Protein AF-A0A915ZZE5-F1 (afdb_monomer_lite)

Organism: NCBI:txid588596

Foldseek 3Di:
DDDDDDDDDDDDDWDDDPAFWFQVKWKAFQCPPHQWDDPDPQDIHGHGDTHGGGPRVVRVCCVDPNVVGIDMDGDRHTPGHDPRPD

Structure (mmCIF, N/CA/C/O backbone):
data_AF-A0A915ZZE5-F1
#
_entry.id   AF-A0A915ZZE5-F1
#
loop_
_atom_site.group_PDB
_atom_site.id
_atom_site.type_symbol
_atom_site.label_atom_id
_atom_site.label_alt_id
_atom_site.label_comp_id
_atom_site.label_asym_id
_atom_site.label_entity_id
_atom_site.label_seq_id
_atom_site.pdbx_PDB_ins_code
_atom_site.Cartn_x
_atom_site.Cartn_y
_atom_site.Cartn_z
_atom_site.occupancy
_atom_site.B_iso_or_equiv
_atom_site.auth_seq_id
_atom_site.auth_comp_id
_atom_site.auth_asym_id
_atom_site.auth_atom_id
_atom_site.pdbx_PDB_model_num
ATOM 1 N N . MET A 1 1 ? -12.889 -23.114 -25.567 1.00 75.50 1 MET A N 1
ATOM 2 C CA . MET A 1 1 ? -13.923 -22.506 -24.703 1.00 75.50 1 MET A CA 1
ATOM 3 C C . MET A 1 1 ? -13.385 -21.146 -24.280 1.00 75.50 1 MET A C 1
ATOM 5 O O . MET A 1 1 ? -12.176 -21.059 -24.108 1.00 75.50 1 MET A O 1
ATOM 9 N N . ILE A 1 2 ? -14.209 -20.096 -24.252 1.00 93.38 2 ILE A N 1
ATOM 10 C CA . ILE A 1 2 ? -13.789 -18.741 -23.853 1.00 93.38 2 ILE A CA 1
ATOM 11 C C . ILE A 1 2 ? -14.481 -18.431 -22.532 1.00 93.38 2 ILE A C 1
ATOM 13 O O . ILE A 1 2 ? -15.708 -18.511 -22.468 1.00 93.38 2 ILE A O 1
ATOM 17 N N . ASP A 1 3 ? -13.694 -18.077 -21.521 1.00 96.50 3 ASP A N 1
ATOM 18 C CA . ASP A 1 3 ? -14.189 -17.723 -20.195 1.00 96.50 3 ASP A CA 1
ATOM 19 C C . ASP A 1 3 ? -14.346 -16.202 -20.066 1.00 96.50 3 ASP A C 1
ATOM 21 O O . ASP A 1 3 ? -13.542 -15.427 -20.590 1.00 96.50 3 ASP A O 1
ATOM 25 N N . PHE A 1 4 ? -15.389 -15.774 -19.356 1.00 97.75 4 PHE A N 1
ATOM 26 C CA . PHE A 1 4 ? -15.676 -14.369 -19.067 1.00 97.75 4 PHE A CA 1
ATOM 27 C C . PHE A 1 4 ? -15.646 -14.138 -17.555 1.00 97.75 4 PHE A C 1
ATOM 29 O O . PHE A 1 4 ? -16.120 -14.974 -16.787 1.00 97.75 4 PHE A O 1
ATOM 36 N N . TYR A 1 5 ? -15.135 -12.978 -17.132 1.00 97.00 5 TYR A N 1
ATOM 37 C CA . TYR A 1 5 ? -15.000 -12.614 -15.720 1.00 97.00 5 TYR A CA 1
ATOM 38 C C . TYR A 1 5 ? -15.559 -11.216 -15.456 1.00 97.00 5 TYR A C 1
ATOM 40 O O . TYR A 1 5 ? -15.440 -10.319 -16.289 1.00 97.00 5 TYR A O 1
ATOM 48 N N . SER A 1 6 ? -16.114 -11.020 -14.260 1.00 97.81 6 SER A N 1
ATOM 49 C CA . SER A 1 6 ? -16.428 -9.700 -13.711 1.00 97.81 6 SER A CA 1
ATOM 50 C C . SER A 1 6 ? -15.377 -9.354 -12.660 1.00 97.81 6 SER A C 1
ATOM 52 O O . SER A 1 6 ? -15.347 -9.972 -11.599 1.00 97.81 6 SER A O 1
ATOM 54 N N . ILE A 1 7 ? -14.501 -8.394 -12.963 1.00 97.56 7 ILE A N 1
ATOM 55 C CA . ILE A 1 7 ? -13.365 -8.013 -12.113 1.00 97.56 7 ILE A CA 1
ATOM 56 C C . ILE A 1 7 ? -13.447 -6.519 -11.812 1.00 97.56 7 ILE A C 1
ATOM 58 O O . ILE A 1 7 ? -13.615 -5.700 -12.715 1.00 97.56 7 ILE A O 1
ATOM 62 N N . THR A 1 8 ? -13.285 -6.153 -10.544 1.00 98.00 8 THR A N 1
ATOM 63 C CA . THR A 1 8 ? -13.097 -4.760 -10.132 1.00 98.00 8 THR A CA 1
ATOM 64 C C . THR A 1 8 ? -11.607 -4.474 -10.006 1.00 98.00 8 THR A C 1
ATOM 66 O O . THR A 1 8 ? -10.914 -5.121 -9.228 1.00 98.00 8 THR A O 1
ATOM 69 N N . ILE A 1 9 ? -11.116 -3.492 -10.761 1.00 97.06 9 ILE A N 1
ATOM 70 C CA . ILE A 1 9 ? -9.707 -3.085 -10.751 1.00 97.06 9 ILE A CA 1
ATOM 71 C C . ILE A 1 9 ? -9.587 -1.700 -10.118 1.00 97.06 9 ILE A C 1
ATOM 73 O O . ILE A 1 9 ? -10.398 -0.811 -10.380 1.00 97.06 9 ILE A O 1
ATOM 77 N N . ARG A 1 10 ? -8.540 -1.505 -9.312 1.00 96.56 10 ARG A N 1
ATOM 78 C CA . ARG A 1 10 ? -8.135 -0.198 -8.791 1.00 96.56 10 ARG A CA 1
ATOM 79 C C . ARG A 1 10 ? -6.783 0.188 -9.388 1.00 96.56 10 ARG A C 1
ATOM 81 O O . ARG A 1 10 ? -5.803 -0.518 -9.197 1.00 96.56 10 ARG A O 1
ATOM 88 N N . THR A 1 11 ? -6.726 1.319 -10.085 1.00 96.31 11 THR A N 1
ATOM 89 C CA . THR A 1 11 ? -5.487 1.863 -10.662 1.00 96.31 11 THR A CA 1
ATOM 90 C C . THR A 1 11 ? -5.152 3.203 -10.023 1.00 96.31 11 THR A C 1
ATOM 92 O O . THR A 1 11 ? -6.009 4.088 -9.965 1.00 96.31 11 THR A O 1
ATOM 95 N N . PHE A 1 12 ? -3.910 3.378 -9.577 1.00 97.31 12 PHE A N 1
ATOM 96 C CA . PHE A 1 12 ? -3.444 4.613 -8.950 1.00 97.31 12 PHE A CA 1
ATOM 97 C C . PHE A 1 12 ? -2.507 5.383 -9.873 1.00 97.31 12 PHE A C 1
ATOM 99 O O . PHE A 1 12 ? -1.609 4.807 -10.480 1.00 97.31 12 PHE A O 1
ATOM 106 N N . LYS A 1 13 ? -2.685 6.704 -9.943 1.00 97.44 13 LYS A N 1
ATOM 107 C CA . LYS A 1 13 ? -1.777 7.603 -10.663 1.00 97.44 13 LYS A CA 1
ATOM 108 C C . LYS A 1 13 ? -0.698 8.124 -9.710 1.00 97.44 13 LYS A C 1
ATOM 110 O O . LYS A 1 13 ? -0.772 9.258 -9.247 1.00 97.44 13 LYS A O 1
ATOM 115 N N . VAL A 1 14 ? 0.279 7.277 -9.407 1.00 96.50 14 VAL A N 1
ATOM 116 C CA . VAL A 1 14 ? 1.464 7.585 -8.587 1.00 96.50 14 VAL A CA 1
ATOM 117 C C . VAL A 1 14 ? 2.691 6.936 -9.247 1.00 96.50 14 VAL A C 1
ATOM 119 O O . VAL A 1 14 ? 2.507 6.007 -10.033 1.00 96.50 14 VAL A O 1
ATOM 122 N N . PRO A 1 15 ? 3.925 7.421 -9.016 1.00 92.31 15 PRO A N 1
ATOM 123 C CA . PRO A 1 15 ? 5.116 6.792 -9.586 1.00 92.31 15 PRO A CA 1
ATOM 124 C C . PRO A 1 15 ? 5.325 5.422 -8.928 1.00 92.31 15 PRO A C 1
ATOM 126 O O . PRO A 1 15 ? 5.763 5.361 -7.781 1.00 92.31 15 PRO A O 1
ATOM 129 N N . LEU A 1 16 ? 4.936 4.362 -9.640 1.00 94.31 16 LEU A N 1
ATOM 130 C CA . LEU A 1 16 ? 5.080 2.964 -9.236 1.00 94.31 16 LEU A CA 1
ATOM 131 C C . LEU A 1 16 ? 6.213 2.308 -10.021 1.00 94.31 16 LEU A C 1
ATOM 133 O O . LEU A 1 16 ? 6.445 2.639 -11.186 1.00 94.31 16 LEU A O 1
ATOM 137 N N . GLU A 1 17 ? 6.871 1.356 -9.380 1.00 93.62 17 GLU A N 1
ATOM 138 C CA . GLU A 1 17 ? 7.830 0.452 -10.004 1.00 93.62 17 GLU A CA 1
ATOM 139 C C . GLU A 1 17 ? 7.102 -0.721 -10.674 1.00 93.62 17 GLU A C 1
ATOM 141 O O . GLU A 1 17 ? 5.937 -1.008 -10.377 1.00 93.62 17 GLU A O 1
ATOM 146 N N . ASP A 1 18 ? 7.781 -1.415 -11.587 1.00 93.50 18 ASP A N 1
ATOM 147 C CA . ASP A 1 18 ? 7.229 -2.566 -12.311 1.00 93.50 18 ASP A CA 1
ATOM 148 C C . ASP A 1 18 ? 7.073 -3.813 -11.422 1.00 93.50 18 ASP A C 1
ATOM 150 O O . ASP A 1 18 ? 6.321 -4.730 -11.762 1.00 93.50 18 ASP A O 1
ATOM 154 N N . ARG A 1 19 ? 7.763 -3.843 -10.275 1.00 93.75 19 ARG A N 1
ATOM 155 C CA . ARG A 1 19 ? 7.785 -4.956 -9.323 1.00 93.75 19 ARG A CA 1
ATOM 156 C C . ARG A 1 19 ? 7.511 -4.507 -7.895 1.00 93.75 19 ARG A C 1
ATOM 158 O O . ARG A 1 19 ? 7.554 -3.335 -7.542 1.00 93.75 19 ARG A O 1
ATOM 165 N N . SER A 1 20 ? 7.186 -5.492 -7.066 1.00 93.88 20 SER A N 1
ATOM 166 C CA . SER A 1 20 ? 6.977 -5.313 -5.635 1.00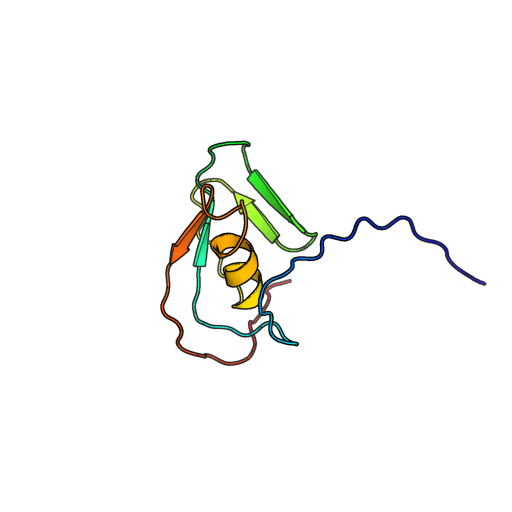 93.88 20 SER A CA 1
ATOM 167 C C . SER A 1 20 ? 8.328 -5.342 -4.918 1.00 93.88 20 SER A C 1
ATOM 169 O O . SER A 1 20 ? 8.791 -6.410 -4.526 1.00 93.88 20 SER A O 1
ATOM 171 N N . GLU A 1 21 ? 8.960 -4.182 -4.772 1.00 95.25 21 GLU A N 1
ATOM 172 C CA . GLU A 1 21 ? 10.261 -4.027 -4.108 1.00 95.25 21 GLU A CA 1
ATOM 173 C C . GLU A 1 21 ? 10.110 -3.768 -2.599 1.00 95.25 21 GLU A C 1
ATOM 175 O O . GLU A 1 21 ? 9.172 -3.105 -2.146 1.00 95.25 21 GLU A O 1
ATOM 180 N N . ASP A 1 22 ? 11.026 -4.325 -1.812 1.00 95.62 22 ASP A N 1
ATOM 181 C CA . ASP A 1 22 ? 11.102 -4.200 -0.361 1.00 95.62 22 ASP A CA 1
ATOM 182 C C . ASP A 1 22 ? 11.969 -3.005 0.024 1.00 95.62 22 ASP A C 1
ATOM 184 O O . ASP A 1 22 ? 13.164 -2.953 -0.283 1.00 95.62 22 ASP A O 1
ATOM 188 N N . TYR A 1 23 ? 11.357 -2.066 0.739 1.00 96.06 23 TYR A N 1
ATOM 189 C CA . TYR A 1 23 ? 12.053 -0.935 1.341 1.00 96.06 23 TYR A CA 1
ATOM 190 C C . TYR A 1 23 ? 12.030 -0.977 2.877 1.00 96.06 23 TYR A C 1
ATOM 192 O O . TYR A 1 23 ? 12.323 0.014 3.530 1.00 96.06 23 TYR A O 1
ATOM 200 N N . GLY A 1 24 ? 11.645 -2.104 3.486 1.00 94.50 24 GLY A N 1
ATOM 201 C CA . GLY A 1 24 ? 11.511 -2.237 4.939 1.00 94.50 24 GLY 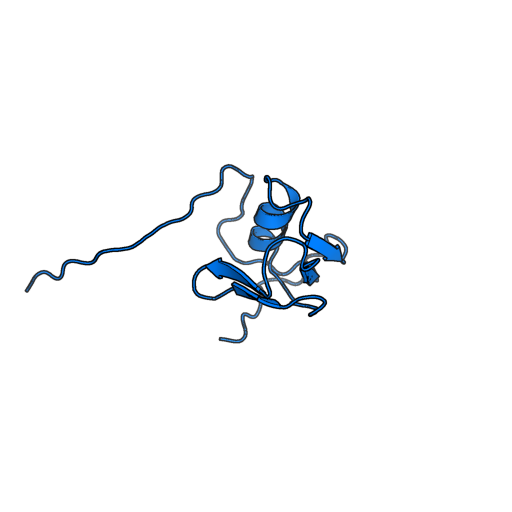A CA 1
ATOM 202 C C . GLY A 1 24 ? 10.369 -1.399 5.518 1.00 94.50 24 GLY A C 1
ATOM 203 O O . GLY A 1 24 ? 10.426 -0.989 6.677 1.00 94.50 24 GLY A O 1
ATOM 204 N N . GLN A 1 25 ? 9.354 -1.102 4.703 1.00 96.12 25 GLN A N 1
ATOM 205 C CA . GLN A 1 25 ? 8.233 -0.251 5.084 1.00 96.12 25 GLN A CA 1
ATOM 206 C C . GLN A 1 25 ? 7.109 -1.064 5.725 1.00 96.12 25 GLN A C 1
ATOM 208 O O . GLN A 1 25 ? 6.801 -2.184 5.317 1.00 96.12 25 GLN A O 1
ATOM 213 N N . VAL A 1 26 ? 6.460 -0.463 6.717 1.00 96.88 26 VAL A N 1
ATOM 214 C CA . VAL A 1 26 ? 5.333 -1.037 7.456 1.00 96.88 26 VAL A CA 1
ATOM 215 C C . VAL A 1 26 ? 4.178 -0.042 7.440 1.00 96.88 26 VAL A C 1
ATOM 217 O O . VAL A 1 26 ? 4.374 1.136 7.727 1.00 96.88 26 VAL A O 1
ATOM 220 N N . ALA A 1 27 ? 2.974 -0.513 7.122 1.00 97.62 27 ALA A N 1
ATOM 221 C CA . ALA A 1 27 ? 1.739 0.253 7.245 1.00 97.62 27 ALA A CA 1
ATOM 222 C C . ALA A 1 27 ? 0.991 -0.095 8.531 1.00 97.62 27 ALA A C 1
ATOM 224 O O . ALA A 1 27 ? 0.852 -1.268 8.879 1.00 97.62 27 ALA A O 1
ATOM 225 N N . VAL A 1 28 ? 0.434 0.934 9.168 1.00 98.19 28 VAL A N 1
ATOM 226 C CA . VAL A 1 28 ? -0.496 0.825 10.294 1.00 98.19 28 VAL A CA 1
ATOM 227 C C . VAL A 1 28 ? -1.781 1.567 9.942 1.00 98.19 28 VAL A C 1
ATOM 229 O O . VAL A 1 28 ? -1.753 2.764 9.655 1.00 98.19 28 VAL A O 1
ATOM 232 N N . TYR A 1 29 ? -2.917 0.866 9.936 1.00 98.50 29 TYR A N 1
ATOM 233 C CA . TYR A 1 29 ? -4.228 1.481 9.706 1.00 98.50 29 TYR A CA 1
ATOM 234 C C . TYR A 1 29 ? -4.768 2.113 10.995 1.00 98.50 29 TYR A C 1
ATOM 236 O O . TYR A 1 29 ? -4.830 1.454 12.034 1.00 98.50 29 TYR A O 1
A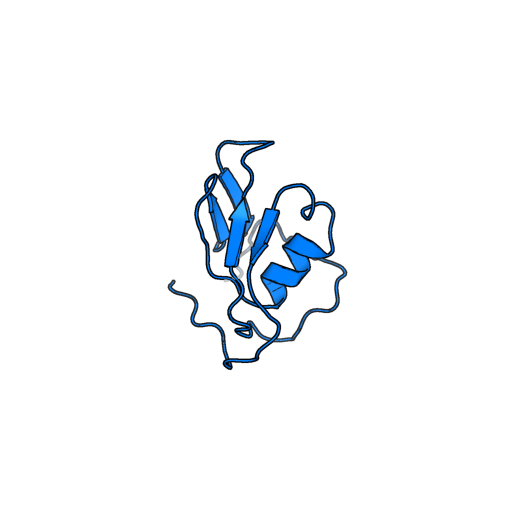TOM 244 N N . LYS A 1 30 ? -5.211 3.374 10.913 1.00 97.94 30 LYS A N 1
ATOM 245 C CA . LYS A 1 30 ? -5.657 4.180 12.065 1.00 97.94 30 LYS A CA 1
ATOM 246 C C . LYS A 1 30 ? -7.036 3.801 12.614 1.00 97.94 30 LYS A C 1
ATOM 248 O O . LYS A 1 30 ? -7.361 4.189 13.731 1.00 97.94 30 LYS A O 1
ATOM 253 N N . GLY A 1 31 ? -7.865 3.080 11.853 1.00 95.94 31 GLY A N 1
ATOM 254 C CA . GLY A 1 31 ? -9.192 2.645 12.320 1.00 95.94 31 GLY A CA 1
ATOM 255 C C . GLY A 1 31 ? -10.265 3.730 12.391 1.00 95.94 31 GLY A C 1
ATOM 256 O O . GLY A 1 31 ? -11.214 3.626 13.158 1.00 95.94 31 GLY A O 1
ATOM 257 N N . ASN A 1 32 ? -10.112 4.793 11.609 1.00 92.12 32 ASN A N 1
ATOM 258 C CA . ASN A 1 32 ? -10.968 5.981 11.607 1.00 92.12 32 ASN A CA 1
ATOM 259 C C . ASN A 1 32 ? -12.118 5.944 10.576 1.00 92.12 32 ASN A C 1
ATOM 261 O O . ASN A 1 32 ? -12.824 6.943 10.445 1.00 92.12 32 ASN A O 1
ATOM 265 N N . ILE A 1 33 ? -12.321 4.835 9.848 1.00 91.25 33 ILE A N 1
ATOM 266 C CA . ILE A 1 33 ? -13.485 4.646 8.953 1.00 91.25 33 ILE A CA 1
ATOM 267 C C . ILE A 1 33 ? -14.236 3.355 9.304 1.00 91.25 33 ILE A C 1
ATOM 269 O O . ILE A 1 33 ? -15.424 3.407 9.604 1.00 91.25 33 ILE A O 1
ATOM 273 N N . GLU A 1 34 ? -13.552 2.211 9.259 1.00 94.44 34 GLU A N 1
ATOM 274 C CA . GLU A 1 34 ? -14.120 0.875 9.492 1.00 94.44 34 GLU A CA 1
ATOM 275 C C . GLU A 1 34 ? -13.211 0.060 10.431 1.00 94.44 34 GLU A C 1
ATOM 277 O O . GLU A 1 34 ? -12.144 0.518 10.845 1.00 94.44 34 GLU A O 1
ATOM 282 N N . ASP A 1 35 ? -13.629 -1.161 10.771 1.00 94.69 35 ASP A N 1
ATOM 283 C CA . ASP A 1 35 ? -12.880 -2.109 11.608 1.00 94.69 35 ASP A CA 1
ATOM 284 C C . ASP A 1 35 ? -11.639 -2.700 10.909 1.00 94.69 35 ASP A C 1
ATOM 286 O O . ASP A 1 35 ? -10.718 -3.200 11.559 1.00 94.69 35 ASP A O 1
ATOM 290 N N . LYS A 1 36 ? -11.595 -2.633 9.576 1.00 96.75 36 LYS A N 1
ATOM 291 C CA . LYS A 1 36 ? -10.444 -2.986 8.740 1.00 96.75 36 LYS A CA 1
ATOM 292 C C . LYS A 1 36 ? -10.494 -2.239 7.412 1.00 96.75 36 LYS A C 1
ATOM 294 O O . LYS A 1 36 ? -11.557 -1.855 6.940 1.00 96.75 36 LYS A O 1
ATOM 299 N N . PHE A 1 37 ? -9.349 -2.110 6.759 1.00 97.50 37 PHE A N 1
ATOM 300 C CA . PHE A 1 37 ? -9.241 -1.570 5.411 1.00 97.50 37 PHE A CA 1
ATOM 301 C C . PHE A 1 37 ? -8.760 -2.648 4.438 1.00 97.50 37 PHE A C 1
ATOM 303 O O . PHE A 1 37 ? -7.726 -3.277 4.659 1.00 97.50 37 PHE A O 1
ATOM 310 N N . VAL A 1 38 ? -9.491 -2.846 3.338 1.00 96.81 38 VAL A N 1
ATOM 311 C CA . VAL A 1 38 ? -9.116 -3.776 2.261 1.00 96.81 38 VAL A CA 1
ATOM 312 C C . VAL A 1 38 ? -8.680 -2.967 1.039 1.00 96.81 38 VAL A C 1
ATOM 314 O O . VAL A 1 38 ? -9.490 -2.289 0.395 1.00 96.81 38 VAL A O 1
ATOM 317 N N . LEU A 1 39 ? -7.382 -3.000 0.727 1.00 96.56 39 LEU A N 1
ATOM 318 C CA . LEU A 1 39 ? -6.840 -2.284 -0.431 1.00 96.56 39 LEU A CA 1
ATOM 319 C C . LEU A 1 39 ? -7.120 -3.056 -1.728 1.00 96.56 39 LEU A C 1
ATOM 321 O O . LEU A 1 39 ? -7.585 -2.463 -2.702 1.00 96.56 39 LEU A O 1
ATOM 325 N N . ASP A 1 40 ? -6.871 -4.362 -1.703 1.00 96.00 40 ASP A N 1
ATOM 326 C CA . ASP A 1 40 ? -7.076 -5.324 -2.786 1.00 96.00 40 ASP A CA 1
ATOM 327 C C . ASP A 1 40 ? -7.235 -6.745 -2.200 1.00 96.00 40 ASP A C 1
ATOM 329 O O . ASP A 1 40 ? -7.468 -6.905 -1.002 1.00 96.00 40 ASP A O 1
ATOM 333 N N . ASN A 1 41 ? -7.152 -7.786 -3.031 1.00 93.44 41 ASN A N 1
ATOM 334 C CA . ASN A 1 41 ? -7.331 -9.179 -2.614 1.00 93.44 41 ASN A CA 1
ATOM 335 C C . ASN A 1 41 ? -6.155 -9.791 -1.824 1.00 93.44 41 ASN A C 1
ATOM 337 O O . ASN A 1 41 ? -6.299 -10.920 -1.365 1.00 93.44 41 ASN A O 1
ATOM 341 N N . HIS A 1 42 ? -5.037 -9.083 -1.651 1.00 91.19 42 HIS A N 1
ATOM 342 C CA . HIS A 1 42 ? -3.875 -9.526 -0.867 1.00 91.19 42 HIS A CA 1
ATOM 343 C C . HIS A 1 42 ? -3.640 -8.653 0.376 1.00 91.19 42 HIS A C 1
ATOM 345 O O . HIS A 1 42 ? -3.052 -9.107 1.353 1.00 91.19 42 HIS A O 1
ATOM 351 N N . HIS A 1 43 ? -4.118 -7.407 0.370 1.00 95.19 43 HIS A N 1
ATOM 352 C CA . HIS A 1 43 ? -3.832 -6.431 1.419 1.00 95.19 43 HIS A CA 1
ATOM 353 C C . HIS A 1 43 ? -5.061 -6.130 2.290 1.00 95.19 43 HIS A C 1
ATOM 355 O O . HIS A 1 43 ? -5.936 -5.335 1.921 1.00 95.19 43 HIS A O 1
ATOM 361 N N . VAL A 1 44 ? -5.083 -6.724 3.487 1.00 96.38 44 VAL A N 1
ATOM 362 C CA . VAL A 1 44 ? -6.070 -6.451 4.542 1.00 96.38 44 VAL A CA 1
ATOM 363 C C . VAL A 1 44 ? -5.361 -5.869 5.761 1.00 96.38 44 VAL A C 1
ATOM 365 O O . VAL A 1 44 ? -4.525 -6.530 6.370 1.00 96.38 44 VAL A O 1
ATOM 368 N N . PHE A 1 45 ? -5.733 -4.653 6.149 1.00 97.50 45 PHE A N 1
ATOM 369 C CA . PHE A 1 45 ? -5.159 -3.944 7.290 1.00 97.50 45 PHE A CA 1
ATOM 370 C C . PHE A 1 45 ? -6.187 -3.854 8.413 1.00 97.50 45 PHE A C 1
ATOM 372 O O . PHE A 1 45 ? -7.254 -3.267 8.227 1.00 97.50 45 PHE A O 1
ATOM 379 N N . LYS A 1 46 ? -5.887 -4.420 9.581 1.00 97.69 46 LYS A N 1
ATOM 380 C CA . LYS A 1 46 ? -6.703 -4.221 10.787 1.00 97.69 46 LYS A CA 1
ATOM 381 C C . LYS A 1 46 ? -6.185 -3.018 11.568 1.00 97.69 46 LYS A C 1
ATOM 383 O O . LYS A 1 46 ? -5.047 -2.588 11.383 1.00 97.69 46 LYS A O 1
ATOM 388 N N . ILE A 1 47 ? -7.035 -2.469 12.430 1.00 98.12 47 ILE A N 1
ATOM 389 C CA . ILE A 1 47 ? -6.693 -1.313 13.265 1.00 98.12 47 ILE A CA 1
ATOM 390 C C . ILE A 1 47 ? -5.450 -1.626 14.104 1.00 98.12 47 ILE A C 1
ATOM 392 O O . ILE A 1 47 ? -5.434 -2.620 14.825 1.00 98.12 47 ILE A O 1
ATOM 396 N N . ASN A 1 48 ? -4.443 -0.753 14.033 1.00 96.38 48 ASN A N 1
ATOM 397 C CA . ASN A 1 48 ? -3.181 -0.832 14.780 1.00 96.38 48 ASN A CA 1
ATOM 398 C C . ASN A 1 48 ? -2.280 -2.050 14.482 1.00 96.38 48 ASN A C 1
ATOM 400 O O . ASN A 1 48 ? -1.228 -2.181 15.112 1.00 96.38 48 ASN A O 1
ATOM 404 N N . ASP A 1 49 ? -2.634 -2.908 13.520 1.00 96.44 49 ASP A N 1
ATOM 405 C CA . ASP A 1 49 ? -1.742 -3.979 13.067 1.00 96.44 49 ASP A CA 1
ATOM 406 C C . ASP A 1 49 ? -0.577 -3.384 12.264 1.00 96.44 49 ASP A C 1
ATOM 408 O O . ASP A 1 49 ? -0.759 -2.500 11.426 1.00 96.44 49 ASP A O 1
ATOM 412 N N . GLN A 1 50 ? 0.626 -3.904 12.503 1.00 96.12 50 GLN A N 1
ATOM 413 C CA . GLN A 1 50 ? 1.828 -3.569 11.745 1.00 96.12 50 GLN A CA 1
ATOM 414 C C . GLN A 1 50 ? 1.969 -4.537 10.575 1.00 96.12 50 GLN A C 1
ATOM 416 O O . GLN A 1 50 ? 2.331 -5.698 10.762 1.00 96.12 50 GLN A O 1
ATOM 421 N N . VAL A 1 51 ? 1.677 -4.058 9.368 1.00 96.06 51 VAL A N 1
ATOM 422 C CA . VAL A 1 51 ? 1.701 -4.874 8.151 1.00 96.06 51 VAL A CA 1
ATOM 423 C C . VAL A 1 51 ? 2.901 -4.469 7.292 1.00 96.06 51 VAL A C 1
ATOM 425 O O . VAL A 1 51 ? 2.922 -3.339 6.800 1.00 96.06 51 VAL A O 1
ATOM 428 N N . PRO A 1 52 ? 3.902 -5.348 7.091 1.00 95.56 52 PRO A N 1
ATOM 429 C CA . PRO A 1 52 ? 4.968 -5.111 6.123 1.00 95.56 52 PRO A CA 1
ATOM 430 C C . PRO A 1 52 ? 4.390 -4.929 4.721 1.00 95.56 52 PRO A C 1
ATOM 432 O O . PRO A 1 52 ? 3.491 -5.666 4.313 1.00 95.56 52 PRO A O 1
ATOM 435 N N . ILE A 1 53 ? 4.909 -3.957 3.978 1.00 95.94 53 ILE A N 1
ATOM 436 C CA . ILE A 1 53 ? 4.428 -3.615 2.640 1.00 95.94 53 ILE A CA 1
ATOM 437 C C . ILE A 1 53 ? 5.589 -3.317 1.695 1.00 95.94 53 ILE A C 1
ATOM 439 O O . ILE A 1 53 ? 6.665 -2.887 2.109 1.00 95.94 53 ILE A O 1
ATOM 443 N N . CYS A 1 54 ? 5.347 -3.494 0.400 1.00 95.88 54 CYS A N 1
ATOM 444 C CA . CYS A 1 54 ? 6.288 -3.082 -0.633 1.00 95.88 54 CYS A CA 1
ATOM 445 C C . CYS A 1 54 ? 6.222 -1.574 -0.918 1.00 95.88 54 CYS A C 1
ATOM 447 O O . CYS A 1 54 ? 5.253 -0.890 -0.560 1.00 95.88 54 CYS A O 1
ATOM 449 N N . GLY A 1 55 ? 7.222 -1.069 -1.645 1.00 95.62 55 GLY A N 1
ATOM 450 C CA . GLY A 1 55 ? 7.318 0.340 -2.041 1.00 95.62 55 GLY A CA 1
ATOM 451 C C . GLY A 1 55 ? 6.097 0.840 -2.817 1.00 95.62 55 GLY A C 1
ATOM 452 O O . GLY A 1 55 ? 5.603 1.942 -2.571 1.00 95.62 55 GLY A O 1
ATOM 453 N N . ASN A 1 56 ? 5.530 0.001 -3.687 1.00 96.44 56 ASN A N 1
ATOM 454 C CA . ASN A 1 56 ? 4.325 0.334 -4.445 1.00 96.44 56 ASN A CA 1
ATOM 455 C C . ASN A 1 56 ? 3.099 0.526 -3.538 1.00 96.44 56 ASN A C 1
ATOM 457 O O . ASN A 1 56 ? 2.424 1.553 -3.635 1.00 96.44 56 ASN A O 1
ATOM 461 N N . THR A 1 57 ? 2.830 -0.410 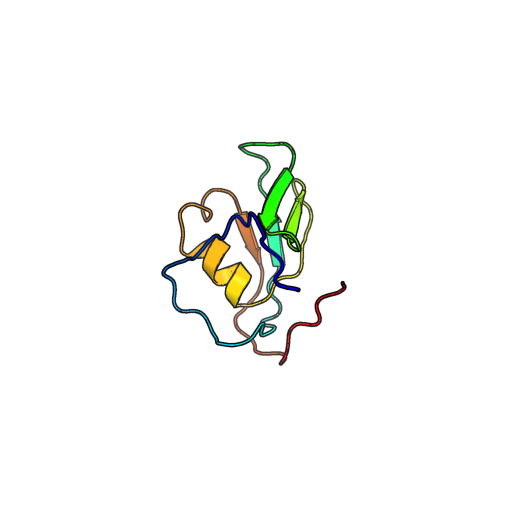-2.623 1.00 97.12 57 THR A N 1
ATOM 462 C CA . THR A 1 57 ? 1.729 -0.281 -1.652 1.00 97.12 57 THR A CA 1
ATOM 463 C C . THR A 1 57 ? 1.945 0.934 -0.753 1.00 97.12 57 THR A C 1
ATOM 465 O O . THR A 1 57 ? 1.017 1.708 -0.522 1.00 97.12 57 THR A O 1
ATOM 468 N N . SER A 1 58 ? 3.185 1.181 -0.330 1.00 96.81 58 SER A N 1
ATOM 469 C CA . SER A 1 58 ? 3.546 2.372 0.440 1.00 96.81 58 SER A CA 1
ATOM 470 C C . SER A 1 58 ? 3.227 3.663 -0.321 1.00 96.81 58 SER A C 1
ATOM 472 O O . SER A 1 58 ? 2.570 4.557 0.214 1.00 96.81 58 SER A O 1
ATOM 474 N N . ALA A 1 59 ? 3.587 3.747 -1.605 1.00 96.25 59 ALA A N 1
ATOM 475 C CA . ALA A 1 59 ? 3.255 4.890 -2.449 1.00 96.25 59 ALA A CA 1
ATOM 476 C C . ALA A 1 59 ? 1.738 5.073 -2.621 1.00 96.25 59 ALA A C 1
ATOM 478 O O . ALA A 1 59 ? 1.257 6.206 -2.581 1.00 96.25 59 ALA A O 1
ATOM 479 N N . MET A 1 60 ? 0.970 3.989 -2.774 1.00 97.75 60 MET A N 1
ATOM 480 C CA . MET A 1 60 ? -0.495 4.055 -2.861 1.00 97.75 60 MET A CA 1
ATOM 481 C C . MET A 1 60 ? -1.123 4.591 -1.571 1.00 97.75 60 MET A C 1
ATOM 483 O O . MET A 1 60 ? -2.069 5.380 -1.638 1.00 97.75 60 MET A O 1
ATOM 487 N N . LEU A 1 61 ? -0.603 4.195 -0.407 1.00 97.38 61 LEU A N 1
ATOM 488 C CA . LEU A 1 61 ? -1.117 4.638 0.889 1.00 97.38 61 LEU A CA 1
ATOM 489 C C . LEU A 1 61 ? -0.701 6.079 1.216 1.00 97.38 61 LEU A C 1
ATOM 491 O O . LEU A 1 61 ? -1.525 6.831 1.719 1.00 97.38 61 LEU A O 1
ATOM 495 N N . GLN A 1 62 ? 0.517 6.502 0.866 1.00 96.69 62 GLN A N 1
ATOM 496 C CA . GLN A 1 62 ? 1.025 7.842 1.206 1.00 96.69 62 GLN A CA 1
ATOM 497 C C . GLN A 1 62 ? 0.687 8.934 0.188 1.00 96.69 62 GLN A C 1
ATOM 499 O O . GLN A 1 62 ? 0.545 10.096 0.554 1.00 96.69 62 GLN A O 1
ATOM 504 N N . LYS A 1 63 ? 0.610 8.606 -1.106 1.00 96.81 63 LYS A N 1
ATOM 505 C CA . LYS A 1 63 ? 0.506 9.608 -2.189 1.00 96.81 63 LYS A CA 1
ATOM 506 C C . LYS A 1 63 ? -0.906 9.726 -2.758 1.00 96.81 63 LYS A C 1
ATOM 508 O O . LYS A 1 63 ? -1.096 10.182 -3.885 1.00 96.81 63 LYS A O 1
ATOM 513 N N . THR A 1 64 ? -1.906 9.284 -2.004 1.00 97.94 64 THR A N 1
ATOM 514 C CA . THR A 1 64 ? -3.319 9.354 -2.387 1.00 97.94 64 THR A CA 1
ATOM 515 C C . THR A 1 64 ? -4.157 9.819 -1.198 1.00 97.94 64 THR A C 1
ATOM 517 O O . THR A 1 64 ? -3.629 10.080 -0.120 1.00 97.94 64 THR A O 1
ATOM 520 N N . ARG A 1 65 ? -5.484 9.869 -1.361 1.00 96.81 65 ARG A N 1
ATOM 521 C CA . ARG A 1 65 ? -6.423 10.168 -0.265 1.00 96.81 65 ARG A CA 1
ATOM 522 C C . ARG A 1 65 ? -6.316 9.219 0.938 1.00 96.81 65 ARG A C 1
ATOM 524 O O . ARG A 1 65 ? -6.961 9.469 1.943 1.00 96.81 65 ARG A O 1
ATOM 531 N N . TYR A 1 66 ? -5.579 8.112 0.829 1.00 97.44 66 TYR A N 1
ATOM 532 C CA . TYR A 1 66 ? -5.403 7.171 1.932 1.00 97.44 66 TYR A CA 1
ATOM 533 C C . TYR A 1 66 ? -4.411 7.641 3.003 1.00 97.44 66 TYR A C 1
ATOM 535 O O . TYR A 1 66 ? -4.425 7.085 4.097 1.00 97.44 66 TYR A O 1
ATOM 543 N N . ALA A 1 67 ? -3.623 8.685 2.734 1.00 97.38 67 ALA A N 1
ATOM 544 C CA . ALA A 1 67 ? -2.585 9.165 3.648 1.00 97.38 67 ALA A CA 1
ATOM 545 C C . ALA A 1 67 ? -3.135 9.547 5.033 1.00 97.38 67 ALA A C 1
ATOM 547 O O . ALA A 1 67 ? -2.504 9.285 6.054 1.00 97.38 67 ALA A O 1
AT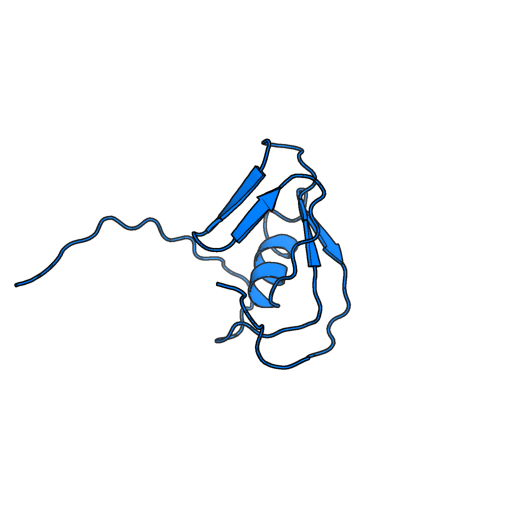OM 548 N N . ASP A 1 68 ? -4.358 10.076 5.084 1.00 97.00 68 ASP A N 1
ATOM 549 C CA . ASP A 1 68 ? -5.005 10.489 6.335 1.00 97.00 68 ASP A CA 1
ATOM 550 C C . ASP A 1 68 ? -5.403 9.303 7.235 1.00 97.00 68 ASP A C 1
ATOM 552 O O . ASP A 1 68 ? -5.726 9.480 8.411 1.00 97.00 68 ASP A O 1
ATOM 556 N N . TYR A 1 69 ? -5.372 8.080 6.702 1.00 97.94 69 TYR A N 1
ATOM 557 C CA . TYR A 1 69 ? -5.877 6.870 7.354 1.00 97.94 69 TYR A CA 1
ATOM 558 C C . TYR A 1 69 ? -4.774 5.875 7.732 1.00 97.94 69 TYR A C 1
ATOM 560 O O . TYR A 1 69 ? -5.054 4.887 8.411 1.00 97.94 69 TYR A O 1
ATOM 568 N N . PHE A 1 70 ? -3.531 6.129 7.319 1.00 98.19 70 PHE A N 1
ATOM 569 C CA . PHE A 1 70 ? -2.401 5.235 7.546 1.00 98.19 70 PHE A CA 1
ATOM 570 C C . PHE A 1 70 ? -1.211 5.975 8.144 1.00 98.19 70 PHE A C 1
ATOM 572 O O . PHE A 1 70 ? -0.944 7.123 7.795 1.00 98.19 70 PHE A O 1
ATOM 579 N N . ASP A 1 71 ? -0.486 5.296 9.025 1.00 97.88 71 ASP A N 1
ATOM 580 C CA . ASP A 1 71 ? 0.876 5.664 9.396 1.00 97.88 71 ASP A CA 1
ATOM 581 C C . ASP A 1 71 ? 1.837 4.698 8.706 1.00 97.88 71 ASP A C 1
ATOM 583 O O . ASP A 1 71 ? 1.670 3.479 8.794 1.00 97.88 71 ASP A O 1
ATOM 587 N N . ILE A 1 72 ? 2.823 5.242 7.990 1.00 97.31 72 ILE A N 1
ATOM 588 C CA . ILE A 1 72 ? 3.865 4.450 7.334 1.00 97.31 72 ILE A CA 1
ATOM 589 C C . ILE A 1 72 ? 5.178 4.635 8.086 1.00 97.31 72 ILE A C 1
ATOM 591 O O . ILE A 1 72 ? 5.649 5.757 8.264 1.00 97.31 72 ILE A O 1
ATOM 595 N N . ILE A 1 73 ? 5.761 3.521 8.516 1.00 96.19 73 ILE A N 1
ATOM 596 C CA . ILE A 1 73 ? 7.011 3.457 9.274 1.00 96.19 73 ILE A CA 1
ATOM 597 C C . ILE A 1 73 ? 8.087 2.836 8.379 1.00 96.19 73 ILE A C 1
ATOM 599 O O . ILE A 1 73 ? 7.818 1.858 7.685 1.00 96.19 73 ILE A O 1
ATOM 603 N N . GLY A 1 74 ? 9.305 3.382 8.412 1.00 88.00 74 GLY A N 1
ATOM 604 C CA . GLY A 1 74 ? 10.472 2.848 7.701 1.00 88.00 74 GLY A CA 1
ATOM 605 C C . GLY A 1 74 ? 11.167 3.879 6.810 1.00 88.00 74 GLY A C 1
ATOM 606 O O . GLY A 1 74 ? 10.579 4.883 6.409 1.00 88.00 74 GLY A O 1
ATOM 607 N N . GLU A 1 75 ? 12.439 3.623 6.508 1.00 75.88 75 GLU A N 1
ATOM 608 C CA . GLU A 1 75 ? 13.262 4.435 5.602 1.00 75.88 75 GLU A CA 1
ATOM 609 C C . GLU A 1 75 ? 13.280 3.841 4.185 1.00 75.88 75 GLU A C 1
ATOM 611 O O . GLU A 1 75 ? 12.799 2.743 3.957 1.00 75.88 75 GLU A O 1
ATOM 616 N N . SER A 1 76 ? 13.825 4.553 3.197 1.00 77.94 76 SER A N 1
ATOM 617 C CA . SER A 1 76 ? 13.866 4.096 1.794 1.00 77.94 76 SER A CA 1
ATOM 618 C C . SER A 1 76 ? 15.112 3.259 1.465 1.00 77.94 76 SER A C 1
ATOM 620 O O . SER A 1 76 ? 15.761 3.484 0.444 1.00 77.94 76 SER A O 1
ATOM 622 N N . VAL 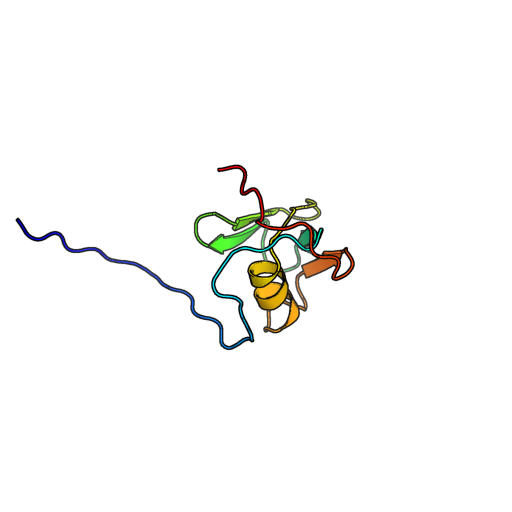A 1 77 ? 15.474 2.309 2.332 1.00 90.50 77 VAL A N 1
ATOM 623 C CA . VAL A 1 77 ? 16.601 1.389 2.093 1.00 90.50 77 VAL A CA 1
ATOM 624 C C . VAL A 1 77 ? 16.103 0.194 1.289 1.00 90.50 77 VAL A C 1
ATOM 626 O O . VAL A 1 77 ? 15.180 -0.477 1.724 1.00 90.50 77 VAL A O 1
ATOM 629 N N . HIS A 1 78 ? 16.698 -0.080 0.127 1.00 94.00 78 HIS A N 1
ATOM 630 C CA . HIS A 1 78 ? 16.273 -1.178 -0.751 1.00 94.00 78 HIS A CA 1
ATOM 631 C C . HIS A 1 78 ? 16.829 -2.529 -0.278 1.00 94.00 78 HIS A C 1
ATOM 633 O O . HIS A 1 78 ? 18.044 -2.697 -0.171 1.00 94.00 78 HIS A O 1
ATOM 639 N N . TYR A 1 79 ? 15.943 -3.497 -0.028 1.00 93.88 79 TYR A N 1
ATOM 640 C CA . TYR A 1 79 ? 16.281 -4.863 0.401 1.00 93.88 79 TYR A CA 1
ATOM 641 C C . TYR A 1 79 ? 16.073 -5.917 -0.706 1.00 93.88 79 TYR A C 1
ATOM 643 O O . TYR A 1 79 ? 16.249 -7.115 -0.466 1.00 93.88 79 TYR A O 1
ATOM 651 N N . GLY A 1 80 ? 15.745 -5.489 -1.929 1.00 94.06 80 GLY A N 1
ATOM 652 C CA . GLY A 1 80 ? 15.416 -6.365 -3.056 1.00 94.06 80 GLY A CA 1
ATOM 653 C C . GLY A 1 80 ? 13.919 -6.656 -3.150 1.00 94.06 80 GLY A C 1
ATOM 654 O O . GLY A 1 80 ? 13.103 -5.866 -2.695 1.00 94.06 80 GLY A O 1
ATOM 655 N N . LEU A 1 81 ? 13.542 -7.796 -3.734 1.00 95.50 81 LEU A N 1
ATOM 656 C CA . LEU A 1 81 ? 12.132 -8.139 -3.940 1.00 95.50 81 LEU A CA 1
ATOM 657 C C . LEU A 1 81 ? 11.397 -8.379 -2.617 1.00 95.50 81 LEU A C 1
ATOM 659 O O . LEU A 1 81 ? 11.841 -9.167 -1.778 1.00 95.50 81 LEU A O 1
ATOM 663 N N . PHE A 1 82 ? 10.213 -7.780 -2.493 1.00 94.00 82 PHE A N 1
ATOM 664 C CA . PHE A 1 82 ? 9.327 -7.987 -1.359 1.00 94.00 82 PHE A CA 1
ATOM 665 C C . PHE A 1 82 ? 8.839 -9.430 -1.320 1.00 94.00 82 PHE A C 1
ATOM 667 O O . PHE A 1 82 ? 8.172 -9.922 -2.237 1.00 94.00 82 PHE A O 1
ATOM 674 N N . LYS A 1 83 ? 9.159 -10.113 -0.222 1.00 86.44 83 LYS A N 1
ATOM 675 C CA . LYS A 1 83 ? 8.658 -11.457 0.045 1.00 86.44 83 LYS A CA 1
ATOM 676 C C . LYS A 1 83 ? 7.225 -11.338 0.538 1.00 86.44 83 LYS A C 1
ATOM 678 O O . LYS A 1 83 ? 6.982 -11.266 1.737 1.00 86.44 83 LYS A O 1
ATOM 683 N N . SER A 1 84 ? 6.275 -11.324 -0.393 1.00 67.12 84 SER A N 1
ATOM 684 C CA . SER A 1 84 ? 4.879 -11.576 -0.046 1.00 67.12 84 SER A CA 1
ATOM 685 C C . SER A 1 84 ? 4.812 -12.950 0.627 1.00 67.12 84 SER A C 1
ATOM 687 O O . SER A 1 84 ? 5.107 -13.974 0.009 1.00 67.12 84 SER A O 1
ATOM 689 N N . SER A 1 85 ? 4.471 -12.978 1.915 1.00 53.81 85 SER A N 1
ATOM 690 C CA . SER A 1 85 ? 3.806 -14.153 2.465 1.00 53.81 85 SER A CA 1
ATOM 691 C C . SER A 1 85 ? 2.449 -14.218 1.770 1.00 53.81 85 SER A C 1
ATOM 693 O O . SER A 1 85 ? 1.691 -13.249 1.848 1.00 53.81 85 SER A O 1
ATOM 695 N N . GLY A 1 86 ? 2.216 -15.287 1.010 1.00 46.72 86 GLY A N 1
ATOM 696 C CA . GLY A 1 86 ? 0.905 -15.570 0.422 1.00 46.72 86 GLY A CA 1
ATOM 697 C C . GLY A 1 86 ? -0.176 -15.737 1.480 1.00 46.72 86 GLY A C 1
ATOM 698 O O . GLY A 1 86 ? 0.175 -16.091 2.631 1.00 46.72 86 GLY A O 1
#

Sequence (86 aa):
MIDFYSITIRTFKVPLEDRSEDYGQVAVYKGNIEDKFVLDNHHVFKINDQVPICGNTSAMLQKTRYADYFDIIGESVHYGLFKSSG

Radius of gyration: 14.12 Å; chains: 1; bounding box: 33×33×40 Å

Secondary structure (DSSP, 8-state):
-------------S---SS-EE--EEEEE--SSSSEEE-SSS-EEEBT-EEEE-HHHHHHHHSSTTGGGEEEE------EE-----

pLDDT: mean 93.71, std 8.46, range [46.72, 98.5]